Protein AF-A0A124E340-F1 (afdb_monomer_lite)

Sequence (83 aa):
MNAYYRDDSVIVHHGDCLDVLKTLPANSVDAVVTDPPYGISFMGREWDQPGQFGSRRGDGKPRGGHPNSRQAHDAMAAGSYDL

InterPro domains:
  IPR002052 DNA methylase, N-6 adenine-specific, conserved site [PS00092] (32-38)
  IPR029063 S-adenosyl-L-methionine-dependent methyltransferase superfamily [G3DSA:3.40.50.150] (1-77)
  IPR029063 S-adenosyl-L-methionine-dependent methyltransferase superfamily [SSF53335] (7-49)

Secondary structure (DSSP, 8-state):
--EEEE-SS-EEE-S-HHHHHTTSPTT--S--------SS-TT-SGGGSSSTTSPBPTTS-B-PPPTT--S--HHHHTT----

Organism: Mycolicibacterium canariasense (NCBI:txid228230)

Radius of gyration: 16.35 Å; chains: 1; bounding box: 42×25×34 Å

Structure (mmCIF, N/CA/C/O backbone):
data_AF-A0A124E340-F1
#
_entry.id   AF-A0A124E340-F1
#
loop_
_atom_site.group_PDB
_atom_site.id
_atom_site.type_symbol
_atom_site.label_atom_id
_atom_site.label_alt_id
_atom_site.label_comp_id
_atom_site.label_asym_id
_atom_site.label_entity_id
_atom_site.label_seq_id
_atom_site.pdbx_PDB_ins_code
_atom_site.Cartn_x
_atom_site.Cartn_y
_atom_site.Cartn_z
_atom_site.occupancy
_atom_site.B_iso_or_equiv
_atom_site.auth_seq_id
_atom_site.auth_comp_id
_atom_site.auth_asym_id
_atom_site.auth_atom_id
_atom_site.pdbx_PDB_model_num
ATOM 1 N N . MET A 1 1 ? -15.231 4.447 -2.427 1.00 63.69 1 MET A N 1
ATOM 2 C CA . MET A 1 1 ? -14.572 3.175 -2.785 1.00 63.69 1 MET A CA 1
ATOM 3 C C . MET A 1 1 ? -15.332 2.052 -2.100 1.00 63.69 1 MET A C 1
ATOM 5 O O . MET A 1 1 ? -15.648 2.223 -0.930 1.00 63.69 1 MET A O 1
ATOM 9 N N . ASN A 1 2 ? -15.663 0.966 -2.801 1.00 69.94 2 ASN A N 1
ATOM 10 C CA . ASN A 1 2 ? -16.321 -0.191 -2.185 1.00 69.94 2 ASN A CA 1
ATOM 11 C C . ASN A 1 2 ? -15.284 -1.283 -1.925 1.00 69.94 2 ASN A C 1
ATOM 13 O O . ASN A 1 2 ? -14.425 -1.529 -2.772 1.00 69.94 2 ASN A O 1
ATOM 17 N N . ALA A 1 3 ? -15.361 -1.916 -0.755 1.00 85.00 3 ALA A N 1
ATOM 18 C CA . ALA A 1 3 ? -14.607 -3.131 -0.489 1.00 85.00 3 ALA A CA 1
ATOM 19 C C . ALA A 1 3 ? -15.027 -4.199 -1.508 1.00 85.00 3 ALA A C 1
A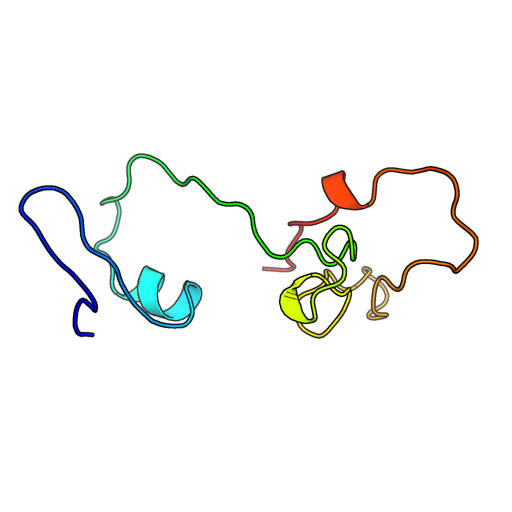TOM 21 O O . ALA A 1 3 ? -16.221 -4.403 -1.733 1.00 85.00 3 ALA A O 1
ATOM 22 N N . TYR A 1 4 ? -14.051 -4.855 -2.131 1.00 92.62 4 TYR A N 1
ATOM 23 C CA . TYR A 1 4 ? -14.303 -6.010 -2.990 1.00 92.62 4 TYR A CA 1
ATOM 24 C C . TYR A 1 4 ? -14.741 -7.212 -2.147 1.00 92.62 4 TYR A C 1
ATOM 26 O O . TYR A 1 4 ? -15.636 -7.959 -2.531 1.00 92.62 4 TYR A O 1
ATOM 34 N N . TYR A 1 5 ? -14.136 -7.351 -0.967 1.00 96.25 5 TYR A N 1
ATOM 35 C CA . TYR A 1 5 ? -14.491 -8.342 0.038 1.00 96.25 5 TYR A CA 1
ATOM 36 C C . TYR A 1 5 ? -14.309 -7.753 1.438 1.00 96.25 5 TYR A C 1
ATOM 38 O O . TYR A 1 5 ? -13.423 -6.920 1.654 1.00 96.25 5 TYR A O 1
ATOM 46 N N . ARG A 1 6 ? -15.147 -8.183 2.383 1.00 96.44 6 ARG A N 1
ATOM 47 C CA . ARG A 1 6 ? -15.035 -7.821 3.793 1.00 96.44 6 ARG A CA 1
ATOM 48 C C . ARG A 1 6 ? -15.596 -8.921 4.686 1.00 96.44 6 ARG A C 1
ATOM 50 O O . ARG A 1 6 ? -16.710 -9.380 4.447 1.00 96.44 6 ARG A O 1
ATOM 57 N N . ASP A 1 7 ? -14.858 -9.244 5.738 1.00 96.25 7 ASP A N 1
ATOM 58 C CA . ASP A 1 7 ? -15.339 -9.996 6.896 1.00 96.25 7 ASP A CA 1
ATOM 59 C C . ASP A 1 7 ? -14.985 -9.267 8.206 1.00 96.25 7 ASP A C 1
ATOM 61 O O . ASP A 1 7 ? -14.653 -8.075 8.195 1.00 96.25 7 ASP A O 1
ATOM 65 N N . ASP A 1 8 ? -15.105 -9.969 9.334 1.00 97.19 8 ASP A N 1
ATOM 66 C CA . ASP A 1 8 ? -14.853 -9.435 10.677 1.00 97.19 8 ASP A CA 1
ATOM 67 C C . ASP A 1 8 ? -13.385 -9.028 10.900 1.00 97.19 8 ASP A C 1
ATOM 69 O O . ASP A 1 8 ? -13.091 -8.222 11.781 1.00 97.19 8 ASP A O 1
ATOM 73 N N . SER A 1 9 ? -12.462 -9.567 10.102 1.00 96.69 9 SER A N 1
ATOM 74 C CA . SER A 1 9 ? -11.011 -9.444 10.279 1.00 96.69 9 SER A CA 1
ATOM 75 C C . SER A 1 9 ? -10.278 -8.824 9.090 1.00 96.69 9 SER A C 1
ATOM 77 O O . SER A 1 9 ? -9.205 -8.248 9.266 1.00 96.69 9 SER A O 1
ATOM 79 N N . VAL A 1 10 ? -10.835 -8.928 7.883 1.00 96.31 10 VAL A N 1
ATOM 80 C CA . VAL A 1 10 ? -10.151 -8.599 6.632 1.00 96.31 10 VAL A CA 1
ATOM 81 C C . VAL A 1 10 ? -11.030 -7.718 5.757 1.00 96.31 10 VAL A C 1
ATOM 83 O O . VAL A 1 10 ? -12.227 -7.950 5.588 1.00 96.31 10 VAL A O 1
ATOM 86 N N . ILE A 1 11 ? -10.402 -6.720 5.133 1.00 95.94 11 ILE A N 1
ATOM 87 C CA . ILE A 1 11 ? -10.986 -5.926 4.052 1.00 95.94 11 ILE A CA 1
ATOM 88 C C . ILE A 1 11 ? -10.063 -6.029 2.838 1.00 95.94 11 ILE A C 1
ATOM 90 O O . ILE A 1 11 ? -8.867 -5.767 2.938 1.00 95.94 11 ILE A O 1
ATOM 94 N N . VAL A 1 12 ? -10.624 -6.383 1.681 1.00 95.88 12 VAL A N 1
ATOM 95 C CA . VAL A 1 12 ? -9.913 -6.386 0.398 1.00 95.88 12 VAL A CA 1
ATOM 96 C C . VAL A 1 12 ? -10.409 -5.218 -0.440 1.00 95.88 12 VAL A C 1
ATOM 98 O O . VAL A 1 12 ? -11.590 -5.136 -0.789 1.00 95.88 12 VAL A O 1
ATOM 101 N N . HIS A 1 13 ? -9.493 -4.326 -0.797 1.00 94.56 13 HIS A N 1
ATOM 102 C CA . HIS A 1 13 ? -9.740 -3.228 -1.725 1.00 94.56 13 HIS A CA 1
ATOM 103 C C . HIS A 1 13 ? -9.250 -3.619 -3.122 1.00 94.56 13 HIS A C 1
ATOM 105 O O . HIS A 1 13 ? -8.129 -4.098 -3.268 1.00 94.56 13 HIS A O 1
ATOM 111 N N . HIS A 1 14 ? -10.076 -3.412 -4.150 1.00 93.81 14 HIS A N 1
ATOM 112 C CA . HIS A 1 14 ? -9.680 -3.614 -5.545 1.00 93.81 14 HIS A CA 1
ATOM 113 C C . HIS A 1 14 ? -9.434 -2.259 -6.220 1.00 93.81 14 HIS A C 1
ATOM 115 O O . HIS A 1 14 ? -10.325 -1.407 -6.231 1.00 93.81 14 HIS A O 1
ATOM 121 N N . GLY A 1 15 ? -8.234 -2.067 -6.771 1.00 90.38 15 GLY A N 1
ATOM 122 C CA . GLY A 1 15 ? -7.825 -0.851 -7.475 1.00 90.38 15 GLY A CA 1
ATOM 123 C C . GLY A 1 15 ? -6.310 -0.643 -7.459 1.00 90.38 15 GLY A C 1
ATOM 124 O O . GLY A 1 15 ? -5.574 -1.473 -6.925 1.00 90.38 15 GLY A O 1
ATOM 125 N N . ASP A 1 16 ? -5.861 0.477 -8.030 1.00 87.56 16 ASP A N 1
ATOM 126 C CA . ASP A 1 16 ? -4.482 0.957 -7.887 1.00 87.56 16 ASP A CA 1
ATOM 127 C C . ASP A 1 16 ? -4.185 1.269 -6.411 1.00 87.56 16 ASP A C 1
ATOM 129 O O . ASP A 1 16 ? -4.964 1.955 -5.742 1.00 87.56 16 ASP A O 1
ATOM 133 N N . CYS A 1 17 ? -3.071 0.756 -5.884 1.00 88.50 17 CYS A N 1
ATOM 134 C CA . CYS A 1 17 ? -2.767 0.869 -4.461 1.00 88.50 17 CYS A CA 1
ATOM 135 C C . CYS A 1 17 ? -2.512 2.315 -4.013 1.00 88.50 17 CYS A C 1
ATOM 137 O O . CYS A 1 17 ? -2.865 2.655 -2.885 1.00 88.50 17 CYS A O 1
ATOM 139 N N . LEU A 1 18 ? -1.976 3.188 -4.871 1.00 88.56 18 LEU A N 1
ATOM 140 C CA . LEU A 1 18 ? -1.740 4.593 -4.536 1.00 88.56 18 LEU A CA 1
ATOM 141 C C . LEU A 1 18 ? -3.054 5.359 -4.406 1.00 88.56 18 LEU A C 1
ATOM 143 O O . LEU A 1 18 ? -3.174 6.239 -3.554 1.00 88.56 18 LEU A O 1
ATOM 147 N N . ASP A 1 19 ? -4.056 5.014 -5.210 1.00 92.06 19 ASP A N 1
ATOM 148 C CA . ASP A 1 19 ? -5.385 5.607 -5.093 1.00 92.06 19 ASP A CA 1
ATOM 149 C C . ASP A 1 19 ? -6.166 5.038 -3.904 1.00 92.06 19 ASP A C 1
ATOM 151 O O . ASP A 1 19 ? -6.838 5.801 -3.210 1.00 92.06 19 ASP A O 1
ATOM 155 N N . VAL A 1 20 ? -6.023 3.741 -3.596 1.00 93.06 20 VAL A N 1
ATOM 156 C CA . VAL A 1 20 ? -6.587 3.131 -2.375 1.00 93.06 20 VAL A CA 1
ATOM 157 C C . VAL A 1 20 ? -6.011 3.793 -1.122 1.00 93.06 20 VAL A C 1
ATOM 159 O O . VAL A 1 20 ? -6.771 4.209 -0.246 1.00 93.06 20 VAL A O 1
ATOM 162 N N . LEU A 1 21 ? -4.682 3.915 -1.031 1.00 92.00 21 LEU A N 1
ATOM 163 C CA . LEU A 1 21 ? -3.987 4.425 0.156 1.00 92.00 21 LEU A CA 1
ATOM 164 C C . LEU A 1 21 ? -4.425 5.849 0.520 1.00 92.00 21 LEU A C 1
ATOM 166 O O . LEU A 1 21 ? -4.595 6.142 1.700 1.00 92.00 21 LEU A O 1
ATOM 170 N N . LYS A 1 22 ? -4.704 6.708 -0.472 1.00 93.81 22 LYS A N 1
ATOM 171 C CA . LYS A 1 22 ? -5.229 8.074 -0.257 1.00 93.81 22 LYS A CA 1
ATOM 172 C C . LYS A 1 22 ? -6.587 8.109 0.452 1.00 93.81 22 LYS A C 1
ATOM 174 O O . LYS A 1 22 ? -6.980 9.159 0.952 1.00 93.81 22 LYS A O 1
ATOM 179 N N . THR A 1 23 ? -7.329 7.001 0.454 1.00 93.25 23 THR A N 1
ATOM 180 C CA . THR A 1 23 ? -8.656 6.916 1.084 1.00 93.25 23 THR A CA 1
ATOM 181 C C . THR A 1 23 ? -8.615 6.438 2.533 1.00 93.25 23 THR A C 1
ATOM 183 O O . THR A 1 23 ? -9.626 6.541 3.229 1.00 93.25 23 THR A O 1
ATOM 186 N N . LEU A 1 24 ? -7.475 5.915 2.995 1.00 93.81 24 LEU A N 1
ATOM 187 C CA . LEU A 1 24 ? -7.320 5.457 4.371 1.00 93.81 24 LEU A CA 1
ATOM 188 C C . LEU A 1 24 ? -7.103 6.654 5.313 1.00 93.81 24 LEU A C 1
ATOM 190 O O . LEU A 1 24 ? -6.477 7.641 4.915 1.00 93.81 24 LEU A O 1
ATOM 194 N N . PRO A 1 25 ? -7.603 6.602 6.562 1.00 95.94 25 PRO A N 1
ATOM 195 C CA . PRO A 1 25 ? -7.346 7.659 7.531 1.00 95.94 25 PRO A CA 1
ATOM 196 C C . PRO A 1 25 ? -5.846 7.823 7.810 1.00 95.94 25 PRO A C 1
ATOM 198 O O . PRO A 1 25 ? -5.075 6.864 7.806 1.00 95.94 25 PRO A O 1
ATOM 201 N N . ALA A 1 26 ? -5.421 9.050 8.106 1.00 96.38 26 ALA A N 1
ATOM 202 C CA . ALA A 1 26 ? -4.044 9.295 8.518 1.00 96.38 26 ALA A CA 1
ATOM 203 C C . ALA A 1 26 ? -3.721 8.536 9.820 1.00 96.38 26 ALA A C 1
ATOM 205 O O . ALA A 1 26 ? -4.556 8.472 10.723 1.00 96.38 26 ALA A O 1
ATOM 206 N N . ASN A 1 27 ? -2.497 8.008 9.929 1.00 96.50 27 ASN A N 1
ATOM 207 C CA . ASN A 1 27 ? -2.009 7.262 11.099 1.00 96.50 27 ASN A CA 1
ATOM 208 C C . ASN A 1 27 ? -2.864 6.034 11.481 1.00 96.50 27 ASN A C 1
ATOM 210 O O . ASN A 1 27 ? -2.952 5.698 12.657 1.00 96.50 27 ASN A O 1
ATOM 214 N N . SER A 1 28 ? -3.509 5.370 10.513 1.00 96.81 28 SER A N 1
ATOM 215 C CA . SER A 1 28 ? -4.346 4.184 10.764 1.00 96.81 28 SER A CA 1
ATOM 216 C C . SER A 1 28 ? -3.686 2.845 10.412 1.00 96.81 28 SER A C 1
ATOM 218 O O . SER A 1 28 ? -4.376 1.829 10.378 1.00 96.81 28 SER A O 1
ATOM 220 N N . VAL A 1 29 ? -2.401 2.841 10.051 1.00 96.00 29 VAL A N 1
ATOM 221 C CA . VAL A 1 29 ? -1.672 1.651 9.589 1.00 96.00 29 VAL A CA 1
ATOM 222 C C . VAL A 1 29 ? -0.435 1.464 10.455 1.00 96.00 29 VAL A C 1
ATOM 224 O O . VAL A 1 29 ? 0.464 2.301 10.429 1.00 96.00 29 VAL A O 1
ATOM 227 N N . ASP A 1 30 ? -0.387 0.356 11.191 1.00 97.56 30 ASP A N 1
ATOM 228 C CA . ASP A 1 30 ? 0.743 0.020 12.065 1.00 97.56 30 ASP A CA 1
ATOM 229 C C . ASP A 1 30 ? 1.900 -0.649 11.308 1.00 97.56 30 ASP A C 1
ATOM 231 O O . ASP A 1 30 ? 3.063 -0.514 11.685 1.00 97.56 30 ASP A O 1
ATOM 235 N N . ALA A 1 31 ? 1.593 -1.381 10.232 1.00 96.19 31 ALA A N 1
ATOM 236 C CA . ALA A 1 31 ? 2.574 -2.106 9.434 1.00 96.19 31 ALA A CA 1
ATOM 237 C C . ALA A 1 31 ? 2.176 -2.164 7.955 1.00 96.19 31 ALA A C 1
ATOM 239 O O . ALA A 1 31 ? 1.000 -2.288 7.616 1.00 96.19 31 ALA A O 1
ATOM 240 N N . VAL A 1 32 ? 3.181 -2.133 7.075 1.00 92.31 32 VAL A N 1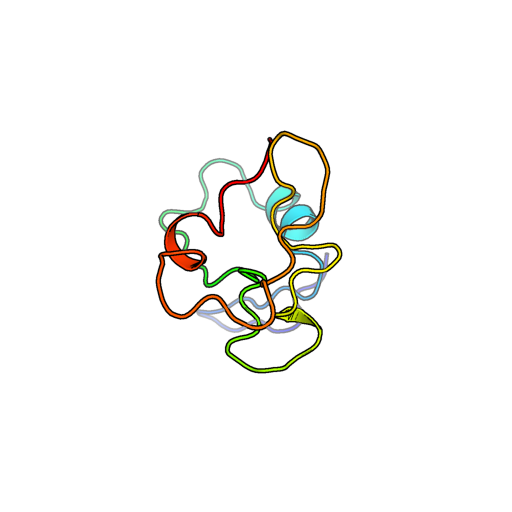
ATOM 241 C CA . VAL A 1 32 ? 3.024 -2.326 5.629 1.00 92.31 32 VAL A CA 1
ATOM 242 C C . VAL A 1 32 ? 3.869 -3.520 5.207 1.00 92.31 32 VAL A C 1
ATOM 244 O O . VAL A 1 32 ? 5.080 -3.533 5.418 1.00 92.31 32 VAL A O 1
ATOM 247 N N . VAL A 1 33 ? 3.227 -4.514 4.597 1.00 91.25 33 VAL A N 1
ATOM 248 C CA . VAL A 1 33 ? 3.893 -5.662 3.972 1.00 91.25 33 VAL A CA 1
ATOM 249 C C . VAL A 1 33 ? 3.606 -5.592 2.483 1.00 91.25 33 VAL A C 1
ATOM 251 O O . VAL A 1 33 ? 2.448 -5.522 2.076 1.00 91.25 33 VAL A O 1
ATOM 254 N N . THR A 1 34 ? 4.658 -5.562 1.673 1.00 83.44 34 THR A N 1
ATOM 255 C CA . THR A 1 34 ? 4.542 -5.412 0.224 1.00 83.44 34 THR A CA 1
ATOM 256 C C . THR A 1 34 ? 5.641 -6.196 -0.482 1.00 83.44 34 THR A C 1
ATOM 258 O O . THR A 1 34 ? 6.761 -6.283 0.018 1.00 83.44 34 THR A O 1
ATOM 261 N N . ASP A 1 35 ? 5.294 -6.752 -1.637 1.00 77.75 35 ASP A N 1
ATOM 262 C CA . ASP A 1 35 ? 6.203 -7.330 -2.628 1.00 77.75 35 ASP A CA 1
ATOM 263 C C . ASP A 1 35 ? 5.915 -6.608 -3.959 1.00 77.75 35 ASP A C 1
ATOM 265 O O . ASP A 1 35 ? 5.099 -7.076 -4.759 1.00 77.75 35 ASP A O 1
ATOM 269 N N . PRO A 1 36 ? 6.408 -5.365 -4.132 1.00 71.88 36 PRO A N 1
ATOM 270 C CA . PRO A 1 36 ? 6.049 -4.535 -5.274 1.00 71.88 36 PRO A CA 1
ATOM 271 C C . PRO A 1 36 ? 6.626 -5.106 -6.581 1.00 71.88 36 PRO A C 1
ATOM 273 O O . PRO A 1 36 ? 7.613 -5.838 -6.556 1.00 71.88 36 PRO A O 1
ATOM 276 N N . PRO A 1 37 ? 6.069 -4.745 -7.753 1.00 70.12 37 PRO A N 1
ATOM 277 C CA . PRO A 1 37 ? 6.627 -5.158 -9.036 1.00 70.12 37 PRO A CA 1
ATOM 278 C C . PRO A 1 37 ? 8.040 -4.585 -9.200 1.00 70.12 37 PRO A C 1
ATOM 280 O O . PRO A 1 37 ? 8.229 -3.400 -9.474 1.00 70.12 37 PRO A O 1
ATOM 283 N N . TYR A 1 38 ? 9.043 -5.440 -9.015 1.00 67.75 38 TYR A N 1
ATOM 284 C CA . TYR A 1 38 ? 10.447 -5.041 -9.013 1.00 67.75 38 TYR A CA 1
ATOM 285 C C . TYR A 1 38 ? 11.040 -4.890 -10.420 1.00 67.75 38 TYR A C 1
ATOM 287 O O . TYR A 1 38 ? 12.121 -4.321 -10.578 1.00 67.75 38 TYR A O 1
ATOM 295 N N . GLY A 1 39 ? 10.333 -5.354 -11.454 1.00 66.50 39 GLY A N 1
ATOM 296 C CA . GLY A 1 39 ? 10.783 -5.242 -12.839 1.00 66.50 39 GLY A CA 1
ATOM 297 C C . GLY A 1 39 ? 12.044 -6.062 -13.119 1.00 66.50 39 GLY A C 1
ATOM 298 O O . GLY A 1 39 ? 12.866 -5.656 -13.936 1.00 66.50 39 GLY A O 1
ATOM 299 N N . ILE A 1 40 ? 12.229 -7.181 -12.414 1.00 67.50 40 ILE A N 1
ATOM 300 C CA . ILE A 1 40 ? 13.406 -8.060 -12.536 1.00 67.50 40 ILE A CA 1
ATOM 301 C C . ILE A 1 40 ? 13.130 -9.297 -13.403 1.00 67.50 40 ILE A C 1
ATOM 303 O O . ILE A 1 40 ? 14.005 -10.146 -13.568 1.00 67.50 40 ILE A O 1
ATOM 307 N N . SER A 1 41 ? 11.922 -9.402 -13.961 1.00 69.25 41 SER A N 1
ATOM 308 C CA . SER A 1 41 ? 11.451 -10.481 -14.836 1.00 69.25 41 SER A CA 1
ATOM 309 C C . SER A 1 41 ? 11.596 -11.882 -14.233 1.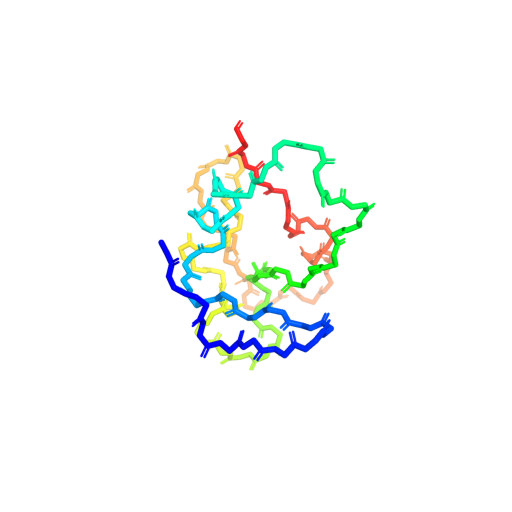00 69.25 41 SER A C 1
ATOM 311 O O . SER A 1 41 ? 11.650 -12.864 -14.976 1.00 69.25 41 SER A O 1
ATOM 313 N N . PHE A 1 42 ? 11.646 -12.000 -12.905 1.00 68.75 42 PHE A N 1
ATOM 314 C CA . PHE A 1 42 ? 11.865 -13.260 -12.195 1.00 68.75 42 PHE A CA 1
ATOM 315 C C . PHE A 1 42 ? 10.756 -14.283 -12.475 1.00 68.75 42 PHE A C 1
ATOM 317 O O . PHE A 1 42 ? 11.028 -15.457 -12.719 1.00 68.75 42 PHE A O 1
ATOM 324 N N . MET A 1 43 ? 9.503 -13.832 -12.495 1.00 69.50 43 MET A N 1
ATOM 325 C CA . MET A 1 43 ? 8.324 -14.657 -12.751 1.00 69.50 43 MET A CA 1
ATOM 326 C C . MET A 1 43 ? 7.964 -14.763 -14.239 1.00 69.50 43 MET A C 1
ATOM 328 O O . MET A 1 43 ? 7.041 -15.500 -14.592 1.00 69.50 43 MET A O 1
ATOM 332 N N . GLY A 1 44 ? 8.633 -14.008 -15.118 1.00 69.94 44 GLY A N 1
ATOM 333 C CA . GLY A 1 44 ? 8.351 -13.990 -16.559 1.00 69.94 44 GLY A CA 1
ATOM 334 C C . GLY A 1 44 ? 6.947 -13.488 -16.932 1.00 69.94 44 GLY A C 1
ATOM 335 O O . GLY A 1 44 ? 6.478 -13.744 -18.039 1.00 69.94 44 GLY A O 1
ATOM 336 N N . ARG A 1 45 ? 6.253 -12.792 -16.022 1.00 68.81 45 ARG A N 1
ATOM 337 C CA . ARG A 1 45 ? 4.911 -12.221 -16.240 1.00 68.81 45 ARG A CA 1
ATOM 338 C C . ARG A 1 45 ? 5.015 -10.756 -16.641 1.00 68.81 45 ARG A C 1
ATOM 340 O O . A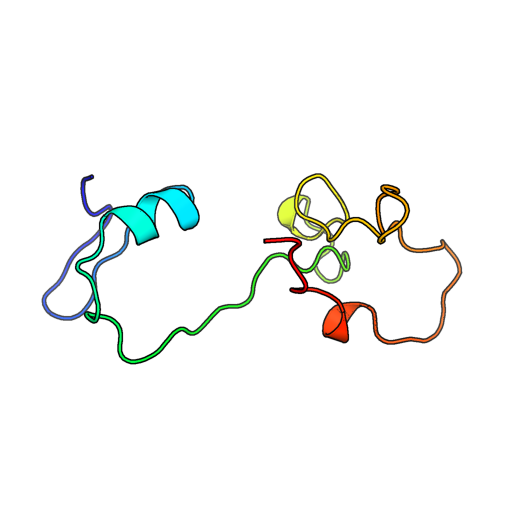RG A 1 45 ? 5.970 -10.093 -16.257 1.00 68.81 45 ARG A O 1
ATOM 347 N N . GLU A 1 46 ? 4.021 -10.244 -17.368 1.00 69.38 46 GLU A N 1
ATOM 348 C CA . GLU A 1 46 ? 4.013 -8.851 -17.851 1.00 69.38 46 GLU A CA 1
ATOM 349 C C . GLU A 1 46 ? 4.196 -7.820 -16.728 1.00 69.38 46 GLU A C 1
ATOM 351 O O . GLU A 1 46 ? 4.939 -6.859 -16.899 1.00 69.38 46 GLU A O 1
ATOM 356 N N . TRP A 1 47 ? 3.585 -8.052 -15.563 1.00 67.44 47 TRP A N 1
ATOM 357 C CA . TRP A 1 47 ? 3.674 -7.160 -14.403 1.00 67.44 47 TRP A CA 1
ATOM 358 C C . TRP A 1 47 ? 5.050 -7.157 -13.713 1.00 67.44 47 TRP A C 1
ATOM 360 O O . TRP A 1 47 ? 5.342 -6.230 -12.967 1.00 67.44 47 TRP A O 1
ATOM 370 N N . ASP A 1 48 ? 5.893 -8.163 -13.965 1.00 68.56 48 ASP A N 1
ATOM 371 C CA . ASP A 1 48 ? 7.243 -8.294 -13.393 1.00 68.56 48 ASP A CA 1
ATOM 372 C C . ASP A 1 48 ? 8.339 -7.910 -14.407 1.00 68.56 48 ASP A C 1
ATOM 374 O O . ASP A 1 48 ? 9.531 -8.005 -14.136 1.00 68.56 48 ASP A O 1
ATOM 378 N N . GLN A 1 49 ? 7.975 -7.460 -15.609 1.00 65.94 49 GLN A N 1
ATOM 379 C CA . GLN A 1 49 ? 8.963 -6.964 -16.566 1.00 65.94 49 GLN A CA 1
ATOM 380 C C . GLN A 1 49 ? 9.461 -5.566 -16.160 1.00 65.94 49 GLN A C 1
ATOM 382 O O . GLN A 1 49 ? 8.690 -4.786 -15.592 1.00 65.94 49 GLN A O 1
ATOM 387 N N . PRO A 1 50 ? 10.705 -5.183 -16.514 1.00 58.84 50 PRO A N 1
ATOM 388 C CA . PRO A 1 50 ? 11.180 -3.802 -16.462 1.00 58.84 50 PRO A CA 1
ATOM 389 C C . PRO A 1 50 ? 10.452 -2.952 -17.518 1.00 58.84 50 PRO A C 1
ATOM 391 O O . PRO A 1 50 ? 10.996 -2.571 -18.5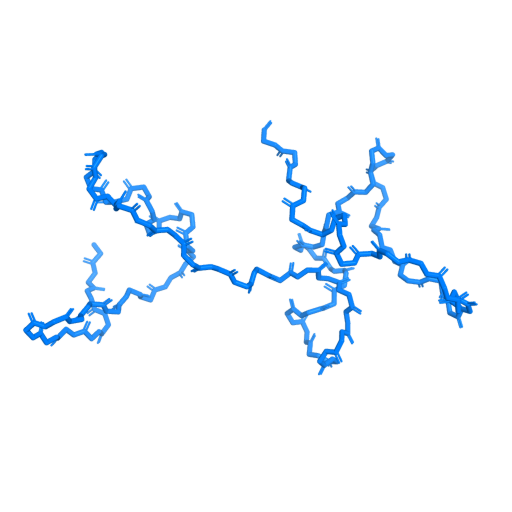52 1.00 58.84 50 PRO A O 1
ATOM 394 N N . GLY A 1 51 ? 9.163 -2.727 -17.286 1.00 59.0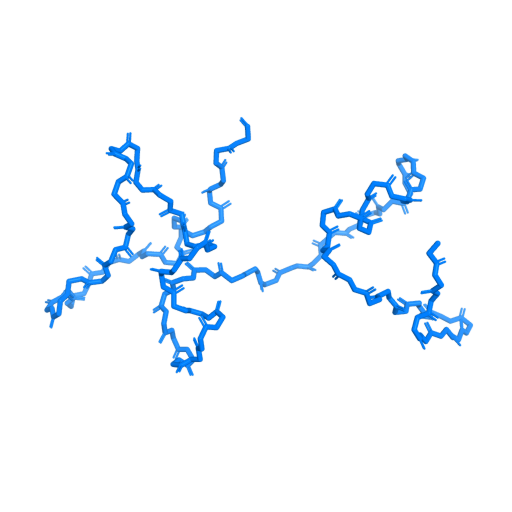6 51 GLY A N 1
ATOM 395 C CA . GLY A 1 51 ? 8.256 -1.939 -18.109 1.00 59.06 51 GLY A CA 1
ATOM 396 C C . GLY A 1 51 ? 7.875 -0.634 -17.414 1.00 59.06 51 GLY A C 1
ATOM 397 O O . GLY A 1 51 ? 8.663 -0.062 -16.667 1.00 59.06 51 GLY A O 1
ATOM 398 N N . GLN A 1 52 ? 6.646 -0.169 -17.636 1.00 52.81 52 GLN A N 1
ATOM 399 C CA . GLN A 1 52 ? 6.115 1.111 -17.139 1.00 52.81 52 GLN A CA 1
ATOM 400 C C . GLN A 1 52 ? 6.214 1.311 -15.610 1.00 52.81 52 GLN A C 1
ATOM 402 O O . GLN A 1 52 ? 6.212 2.452 -15.155 1.00 52.81 52 GLN A O 1
ATOM 407 N N . PHE A 1 53 ? 6.341 0.220 -14.847 1.00 50.81 53 PHE A N 1
ATOM 408 C CA . PHE A 1 53 ? 6.465 0.197 -13.383 1.00 50.81 53 PHE A CA 1
ATOM 409 C C . PHE A 1 53 ? 7.893 -0.084 -12.877 1.00 50.81 53 PHE A C 1
ATOM 411 O O . PHE A 1 53 ? 8.143 0.011 -11.678 1.00 50.81 53 PHE A O 1
ATOM 418 N N . GLY A 1 54 ? 8.831 -0.428 -13.767 1.00 54.31 54 GLY A N 1
ATOM 419 C CA . GLY A 1 54 ? 10.232 -0.645 -13.408 1.00 54.31 54 GLY A CA 1
ATOM 420 C C . GLY A 1 54 ? 10.929 0.680 -13.100 1.00 54.31 54 GLY A C 1
ATOM 421 O O . GLY A 1 54 ? 10.664 1.693 -13.752 1.00 54.31 54 GLY A O 1
ATOM 422 N N . SER A 1 55 ? 11.836 0.688 -12.119 1.00 50.38 55 SER A N 1
ATOM 423 C CA . SER A 1 55 ? 12.581 1.899 -11.769 1.00 50.38 55 SER A CA 1
ATOM 424 C C . SER A 1 55 ? 13.346 2.417 -12.993 1.00 50.38 55 SER A C 1
ATOM 426 O O . SER A 1 55 ? 14.177 1.722 -13.592 1.00 50.38 55 SER A O 1
ATOM 428 N N . ARG A 1 56 ? 13.061 3.659 -13.399 1.00 49.94 56 ARG A N 1
ATOM 429 C CA . ARG A 1 56 ? 13.914 4.370 -14.354 1.00 49.94 56 ARG A CA 1
ATOM 430 C C . ARG A 1 56 ? 15.296 4.511 -13.721 1.00 49.94 56 ARG A C 1
ATOM 432 O O . ARG A 1 56 ? 15.436 4.732 -12.519 1.00 49.94 56 ARG A O 1
ATOM 439 N N . ARG A 1 57 ? 16.348 4.342 -14.517 1.00 51.22 57 ARG A N 1
ATOM 440 C CA . ARG A 1 57 ? 17.680 4.796 -14.099 1.00 51.22 57 ARG A CA 1
ATOM 441 C C . ARG A 1 57 ? 17.630 6.325 -13.961 1.00 51.22 57 ARG A C 1
ATOM 443 O O . ARG A 1 57 ? 16.823 6.966 -14.630 1.00 51.22 57 ARG A O 1
ATOM 450 N N . GLY A 1 58 ? 18.529 6.919 -13.174 1.00 43.69 58 GLY A N 1
ATOM 451 C CA . GLY A 1 58 ? 18.647 8.384 -13.059 1.00 43.69 58 GLY A CA 1
ATOM 452 C C . GLY A 1 58 ? 18.950 9.115 -14.383 1.00 43.69 58 GLY A C 1
ATOM 453 O O . GLY A 1 58 ? 18.933 10.337 -14.424 1.00 43.69 58 GLY A O 1
ATOM 454 N N . ASP A 1 59 ? 19.206 8.383 -15.475 1.00 52.50 59 ASP A N 1
ATOM 455 C CA . ASP A 1 59 ? 19.361 8.890 -16.845 1.00 52.50 59 ASP A CA 1
ATOM 456 C C . ASP A 1 59 ? 18.069 8.789 -17.695 1.00 52.50 59 ASP A C 1
ATOM 458 O O . ASP A 1 59 ? 18.092 9.024 -18.904 1.00 52.50 59 ASP A O 1
ATOM 462 N N . GLY A 1 60 ? 16.939 8.409 -17.087 1.00 46.38 60 GLY A N 1
ATOM 463 C CA . GLY A 1 60 ? 15.628 8.307 -17.732 1.00 46.38 60 GLY A CA 1
ATOM 464 C C . GLY A 1 60 ? 15.420 7.066 -18.606 1.00 46.38 60 GLY A C 1
ATOM 465 O O . GLY A 1 60 ? 14.312 6.873 -19.121 1.00 46.38 60 GLY A O 1
ATOM 466 N N . LYS A 1 61 ? 16.432 6.200 -18.766 1.00 49.50 61 LYS A N 1
ATOM 467 C CA . LYS A 1 61 ? 16.298 4.949 -19.524 1.00 49.50 61 LYS A CA 1
ATOM 468 C C . LYS A 1 61 ? 15.626 3.864 -18.671 1.00 49.50 61 LYS A C 1
ATOM 470 O O . LYS A 1 61 ? 15.884 3.787 -17.464 1.00 49.50 61 LYS A O 1
ATOM 475 N N . PRO A 1 62 ? 14.788 2.995 -19.269 1.00 50.47 62 PRO A N 1
ATOM 476 C CA . PRO A 1 62 ? 14.291 1.823 -18.560 1.00 50.47 62 PRO A CA 1
ATOM 477 C C . PRO A 1 62 ? 15.478 0.973 -18.094 1.00 50.47 62 PRO A C 1
ATOM 479 O O . PRO A 1 62 ? 16.435 0.776 -18.851 1.00 50.47 62 PRO A O 1
ATOM 482 N N . ARG A 1 63 ? 15.437 0.461 -16.856 1.00 52.94 63 ARG A N 1
ATOM 483 C CA . ARG A 1 63 ? 16.370 -0.578 -16.392 1.00 52.94 63 ARG A CA 1
ATOM 484 C C . ARG A 1 63 ? 16.076 -1.890 -17.129 1.00 52.94 63 ARG A C 1
ATOM 486 O O . ARG A 1 63 ? 15.534 -2.821 -16.566 1.00 52.94 63 ARG A O 1
ATOM 493 N N . GLY A 1 64 ? 16.414 -1.956 -18.414 1.00 46.25 64 GLY A N 1
ATOM 494 C CA . GLY A 1 64 ? 16.356 -3.185 -19.196 1.00 46.25 64 GLY A CA 1
ATOM 495 C C . GLY A 1 64 ? 17.516 -4.100 -18.821 1.00 46.25 64 GLY A C 1
ATOM 496 O O . GLY A 1 64 ? 18.674 -3.674 -18.858 1.00 46.25 64 GLY A O 1
ATOM 497 N N . GLY A 1 65 ? 17.198 -5.344 -18.463 1.00 44.16 65 GLY A N 1
ATOM 498 C CA . GLY A 1 65 ? 18.179 -6.404 -18.270 1.00 44.16 65 GLY A CA 1
ATOM 499 C C . GLY A 1 65 ? 19.053 -6.556 -19.513 1.00 44.16 65 GLY A C 1
ATOM 500 O O . GLY A 1 65 ? 18.562 -6.664 -20.638 1.00 44.16 65 GLY A O 1
ATOM 501 N N . HIS A 1 66 ? 20.369 -6.540 -19.315 1.00 41.19 66 HIS A N 1
ATOM 502 C CA . HIS A 1 66 ? 21.309 -6.863 -20.376 1.00 41.19 66 HIS A CA 1
ATOM 503 C C . HIS A 1 66 ? 21.148 -8.361 -20.680 1.00 41.19 66 HIS A C 1
ATOM 505 O O . HIS A 1 66 ? 21.186 -9.152 -19.736 1.00 41.19 66 HIS A O 1
ATOM 511 N N . PRO A 1 67 ? 21.061 -8.806 -21.948 1.00 42.31 67 PRO A N 1
ATOM 512 C CA . PRO A 1 67 ? 20.882 -10.226 -22.289 1.00 42.31 67 PRO A CA 1
ATOM 513 C C . PRO A 1 67 ? 22.042 -11.143 -21.843 1.00 42.31 67 PRO A C 1
ATOM 515 O O . PRO A 1 67 ? 22.061 -12.319 -22.183 1.00 42.31 67 PRO A O 1
ATOM 518 N N . ASN A 1 68 ? 23.022 -10.619 -21.096 1.00 41.56 68 ASN A N 1
ATOM 519 C CA . ASN A 1 68 ? 24.187 -11.357 -20.627 1.00 41.56 68 ASN A CA 1
ATOM 520 C C . ASN A 1 68 ? 24.692 -10.942 -19.226 1.00 41.56 68 ASN A C 1
ATOM 522 O O . ASN A 1 68 ? 25.825 -11.273 -18.878 1.00 41.56 68 ASN A O 1
ATOM 526 N N . SER A 1 69 ? 23.905 -10.236 -18.399 1.00 48.25 69 SER A N 1
ATOM 527 C CA . SER A 1 69 ? 24.323 -9.897 -17.026 1.00 48.25 69 SER A CA 1
ATOM 528 C C . SER A 1 69 ? 24.135 -11.084 -16.079 1.00 48.25 69 SER A C 1
ATOM 530 O O . SER A 1 69 ? 23.223 -11.136 -15.256 1.00 48.25 69 SER A O 1
ATOM 532 N N . ARG A 1 70 ? 25.038 -12.061 -16.182 1.00 45.03 70 ARG A N 1
ATOM 533 C CA . ARG A 1 70 ? 25.359 -12.930 -15.048 1.00 45.03 70 ARG A CA 1
ATOM 534 C C . ARG A 1 70 ? 26.022 -12.040 -13.990 1.00 45.03 70 ARG A C 1
ATOM 536 O O . ARG A 1 70 ? 27.123 -11.571 -14.234 1.00 45.03 70 ARG A O 1
ATOM 543 N N . GLN A 1 71 ? 25.351 -11.865 -12.847 1.00 46.44 71 GLN A N 1
ATOM 544 C CA . GLN A 1 71 ? 25.761 -11.124 -11.634 1.00 46.44 71 GLN A CA 1
ATOM 545 C C . GLN A 1 71 ? 25.392 -9.629 -11.601 1.00 46.44 71 GLN A C 1
ATOM 547 O O . GLN A 1 71 ? 26.059 -8.812 -12.225 1.00 46.44 71 GLN A O 1
ATOM 552 N N . ALA A 1 72 ? 24.361 -9.293 -10.804 1.00 42.47 72 ALA A N 1
ATOM 553 C CA . ALA A 1 72 ? 24.423 -8.369 -9.650 1.00 42.47 72 ALA A CA 1
ATOM 554 C C . ALA A 1 72 ? 23.101 -7.594 -9.404 1.00 42.47 72 ALA A C 1
ATOM 556 O O . ALA A 1 72 ? 22.774 -6.664 -10.125 1.00 42.47 72 ALA A O 1
ATOM 557 N N . HIS A 1 73 ? 22.415 -7.922 -8.302 1.00 50.25 73 HIS A N 1
ATOM 558 C CA . HIS A 1 73 ? 21.721 -6.982 -7.397 1.00 50.25 73 HIS A CA 1
ATOM 559 C C . HIS A 1 73 ? 20.566 -6.076 -7.887 1.00 50.25 73 HIS A C 1
ATOM 561 O O . HIS A 1 73 ? 20.210 -5.152 -7.158 1.00 50.25 73 HIS A O 1
ATOM 567 N N . ASP A 1 74 ? 19.903 -6.338 -9.015 1.00 53.34 74 ASP A N 1
ATOM 568 C CA . ASP A 1 74 ? 18.771 -5.487 -9.438 1.00 53.34 74 ASP A CA 1
ATOM 569 C C . ASP A 1 74 ? 17.596 -5.486 -8.437 1.00 53.34 74 ASP A C 1
ATOM 571 O O . ASP A 1 74 ? 16.997 -4.440 -8.208 1.00 53.34 74 ASP A O 1
ATOM 575 N N . ALA A 1 75 ? 17.340 -6.599 -7.736 1.00 53.88 75 ALA A N 1
ATOM 576 C CA . ALA A 1 75 ? 16.287 -6.685 -6.715 1.00 53.88 75 ALA A CA 1
ATOM 577 C C . ALA A 1 75 ? 16.493 -5.731 -5.520 1.00 53.88 75 ALA A C 1
ATOM 579 O O . ALA A 1 75 ? 15.526 -5.239 -4.957 1.00 53.88 75 ALA A O 1
ATOM 580 N N . MET A 1 76 ? 17.745 -5.437 -5.145 1.00 56.59 76 MET A N 1
ATOM 581 C CA . MET A 1 76 ? 18.051 -4.527 -4.026 1.00 56.59 76 MET A CA 1
ATOM 582 C C . MET A 1 76 ? 17.901 -3.050 -4.411 1.00 56.59 76 MET A C 1
ATOM 584 O O . MET A 1 76 ? 17.758 -2.197 -3.541 1.00 56.59 76 MET A O 1
ATOM 588 N N . ALA A 1 77 ? 17.967 -2.739 -5.708 1.00 52.84 77 ALA A N 1
ATOM 589 C CA . ALA A 1 77 ? 17.705 -1.405 -6.248 1.00 52.84 77 ALA A CA 1
ATOM 590 C C . ALA A 1 77 ? 16.241 -1.228 -6.687 1.00 52.84 77 ALA A C 1
ATOM 592 O O . ALA A 1 77 ? 15.782 -0.109 -6.936 1.00 52.84 77 ALA A O 1
ATOM 593 N N . ALA A 1 78 ? 15.514 -2.333 -6.820 1.00 51.16 78 ALA A N 1
ATOM 594 C CA . ALA A 1 78 ? 14.112 -2.342 -7.155 1.00 51.16 78 ALA A CA 1
ATOM 595 C C . ALA A 1 78 ? 13.297 -1.899 -5.922 1.00 51.16 78 ALA A C 1
ATOM 597 O O . ALA A 1 78 ? 13.555 -2.325 -4.801 1.00 51.16 78 ALA A O 1
ATOM 598 N N . GLY A 1 79 ? 12.362 -0.965 -6.112 1.00 49.16 79 GLY A N 1
ATOM 599 C CA . GLY A 1 79 ? 11.652 -0.282 -5.019 1.00 49.16 79 GLY A CA 1
ATOM 600 C C . GLY A 1 79 ? 12.190 1.112 -4.662 1.00 49.16 79 GLY A C 1
ATOM 601 O O . GLY A 1 79 ? 11.575 1.811 -3.861 1.00 49.16 79 GLY A O 1
ATOM 602 N N . SER A 1 80 ? 13.291 1.564 -5.276 1.00 52.66 80 SER A N 1
ATOM 603 C CA . SER A 1 80 ? 13.643 2.988 -5.285 1.00 52.66 80 SER A CA 1
ATOM 604 C C . SER A 1 80 ? 12.749 3.701 -6.305 1.00 52.66 80 SER A C 1
ATOM 606 O O . SER A 1 80 ? 12.917 3.534 -7.515 1.00 52.66 80 SER A O 1
ATOM 608 N N . TYR A 1 81 ? 11.757 4.431 -5.800 1.00 50.66 81 TYR A N 1
ATOM 609 C CA . TYR A 1 81 ? 10.880 5.297 -6.584 1.00 50.66 81 TYR A CA 1
ATOM 610 C C . TYR A 1 81 ? 11.376 6.741 -6.458 1.00 50.66 81 TYR A C 1
ATOM 612 O O . TYR A 1 81 ? 11.677 7.182 -5.348 1.00 50.66 81 TYR A O 1
ATOM 620 N N . ASP A 1 82 ? 11.454 7.465 -7.577 1.00 48.97 82 ASP A N 1
ATOM 621 C CA . ASP A 1 82 ? 11.568 8.926 -7.546 1.00 48.97 82 ASP A CA 1
ATOM 622 C C . ASP A 1 82 ? 10.217 9.460 -7.037 1.00 48.97 82 ASP A C 1
ATOM 624 O O . ASP A 1 82 ? 9.231 9.445 -7.778 1.00 48.97 82 ASP A O 1
ATOM 628 N N . LEU A 1 83 ? 10.150 9.821 -5.750 1.00 43.09 83 LEU A N 1
ATOM 629 C CA . LEU A 1 83 ? 9.015 10.537 -5.153 1.00 43.09 83 LEU A CA 1
ATOM 630 C C . LEU A 1 83 ? 9.136 12.042 -5.403 1.00 43.09 83 LEU A C 1
ATOM 632 O O . LEU A 1 83 ? 10.254 12.577 -5.222 1.00 43.09 83 LEU A O 1
#

pLDDT: mean 70.46, std 20.02, range [41.19, 97.56]

Foldseek 3Di:
DDFPDDDPPDTHDDDDVVVVVVPDDPPPDPDDDDDALQQPCPVVDPSNHLPPQHDQDPVRHRPHDDPDPPDDDSSVVRPDDPD